Protein AF-A0AAW5MWV4-F1 (afdb_monomer)

Secondary structure (DSSP, 8-state):
-HHHHHHH--S---HHHHHHHHIIIIIII-HHHHTTSHHHHHHHTT-HHHHHHHHTT--EETTEETTSGGGS-THHHHHHHHHHHHHTTTTT-

Nearest PDB structures (foldseek):
  9kbq-assembly1_B  TM=9.444E-01  e=9.201E-04  Acinetobacter baumannii
  4zpu-assembly1_A  TM=8.601E-01  e=6.025E-04  Escherichia coli K-12
  3hde-assembly2_C  TM=8.424E-01  e=5.420E-04  Enterobacteria phage P21
  2anv-assembly1_A  TM=8.447E-01  e=2.088E-02  Lederbergvirus P22
  8hp8-assembly3_C  TM=8.446E-01  e=8.717E-02  Escherichia phage PBEC131

Foldseek 3Di:
DLVVCVVQQDDDDDPLLSVLCCCQECNPPRVVDRCVFPLSVCRNVVVQVSSLVSLQVQQDDPNDRLVPVVVVRVVSNVSSNSSSCSNCPPVPD

Solvent-accessible surface area (backbone atoms only — not comparable to full-atom values): 5074 Å² total; per-residue (Å²): 88,58,70,56,42,69,74,72,47,81,53,94,69,55,73,55,22,44,49,14,45,17,52,45,31,58,60,65,65,24,56,84,55,28,68,82,28,69,31,49,52,27,37,59,70,66,38,52,70,63,13,30,54,44,42,56,67,66,26,61,56,97,88,39,60,16,85,44,72,92,66,76,39,46,66,42,42,59,49,22,51,54,28,20,53,25,47,41,61,74,74,88,111

Mean predicted aligned error: 2.34 Å

InterPro domains:
  IPR002196 Glycoside hydrolase, family 24 [PF00959] (5-83)
  IPR023346 Lysozyme-like domain superfamily [SSF53955] (2-88)
  IPR023347 Lysozyme domain superfamily [G3DSA:1.10.530.40] (1-91)
  IPR051018 Bacteriophage Glycosyl Hydrolase 24 [PTHR38107] (3-91)

Sequence (93 aa):
ALAWVEKNIRVPLSEPQKAGIASFCPYNIGPGKCFPSTFYKRINAGDRRGACEAIRWWIKDGGRDCRIRSNNCYGQVSRRDQESALACWGIDR

pLDDT: mean 96.41, std 6.23, range [52.06, 98.69]

Structure (mmCIF, N/CA/C/O backbone):
data_AF-A0AAW5MWV4-F1
#
_entry.id   AF-A0AAW5MWV4-F1
#
loop_
_atom_site.group_PDB
_atom_site.id
_atom_site.type_symbol
_atom_site.label_atom_id
_atom_site.label_alt_id
_atom_site.label_comp_id
_atom_site.label_asym_id
_atom_site.label_entity_id
_atom_site.label_seq_id
_atom_site.pdbx_PDB_ins_code
_atom_site.Cartn_x
_atom_site.Cartn_y
_atom_site.Cartn_z
_atom_site.occupancy
_atom_site.B_iso_or_equiv
_atom_site.auth_seq_id
_atom_site.auth_comp_id
_atom_site.auth_asym_id
_atom_site.auth_atom_id
_atom_site.pdbx_PDB_model_num
ATOM 1 N N . ALA A 1 1 ? 5.505 7.735 9.311 1.00 91.38 1 ALA A N 1
ATOM 2 C CA . ALA A 1 1 ? 4.740 6.805 8.448 1.00 91.38 1 ALA A CA 1
ATOM 3 C C . ALA A 1 1 ? 3.499 6.242 9.154 1.00 91.38 1 ALA A C 1
ATOM 5 O O . ALA A 1 1 ? 2.420 6.369 8.596 1.00 91.38 1 ALA A O 1
ATOM 6 N N . LEU A 1 2 ? 3.606 5.697 10.376 1.00 97.69 2 LEU A N 1
ATOM 7 C CA . LEU A 1 2 ? 2.456 5.139 11.119 1.00 97.69 2 LEU A CA 1
ATOM 8 C C . LEU A 1 2 ? 1.314 6.143 11.357 1.00 97.69 2 LEU A C 1
ATOM 10 O O . LEU A 1 2 ? 0.174 5.828 11.042 1.00 97.69 2 LEU A O 1
ATOM 14 N N . ALA A 1 3 ? 1.617 7.386 11.747 1.00 97.94 3 ALA A N 1
ATOM 15 C CA . ALA A 1 3 ? 0.599 8.436 11.897 1.00 97.94 3 ALA A CA 1
ATOM 16 C C . ALA A 1 3 ? -0.212 8.701 10.608 1.00 97.94 3 ALA A C 1
ATOM 18 O O . ALA A 1 3 ? -1.385 9.063 10.659 1.00 97.94 3 ALA A O 1
ATOM 19 N N . TRP A 1 4 ? 0.392 8.499 9.428 1.00 98.25 4 TRP A N 1
ATOM 20 C CA . TRP A 1 4 ? -0.346 8.581 8.165 1.00 98.25 4 TRP A CA 1
ATOM 21 C C . TRP A 1 4 ? -1.341 7.425 8.044 1.00 98.25 4 TRP A C 1
ATOM 23 O O . TRP A 1 4 ? -2.470 7.648 7.620 1.00 98.25 4 TRP A O 1
ATOM 33 N N . VAL A 1 5 ? -0.947 6.209 8.431 1.00 98.44 5 VAL A N 1
ATOM 34 C CA . VAL A 1 5 ? -1.834 5.038 8.416 1.00 98.44 5 VAL A CA 1
ATOM 35 C C . VAL A 1 5 ? -3.019 5.270 9.347 1.00 98.44 5 VAL A C 1
ATOM 37 O O . VAL A 1 5 ? -4.155 5.151 8.908 1.00 98.44 5 VAL A O 1
ATOM 40 N N . GLU A 1 6 ? -2.762 5.690 10.584 1.00 97.75 6 GLU A N 1
ATOM 41 C CA . GLU A 1 6 ? -3.799 5.926 11.600 1.00 97.75 6 GLU A CA 1
ATOM 42 C C . GLU A 1 6 ? -4.792 7.017 11.192 1.00 97.75 6 GLU A C 1
ATOM 44 O O . GLU A 1 6 ? -5.985 6.906 11.453 1.00 97.75 6 GLU A O 1
ATOM 49 N N . LYS A 1 7 ? -4.320 8.051 10.490 1.00 98.19 7 LYS A N 1
ATOM 50 C CA . LYS A 1 7 ? -5.184 9.123 9.986 1.00 98.19 7 LYS A CA 1
ATOM 51 C C . LYS A 1 7 ? -6.021 8.712 8.769 1.00 98.19 7 LYS A C 1
ATOM 53 O O . LYS A 1 7 ? -7.103 9.260 8.570 1.00 98.19 7 LYS A O 1
ATOM 58 N N . ASN A 1 8 ? -5.510 7.828 7.908 1.00 98.38 8 ASN A N 1
ATOM 59 C CA . ASN A 1 8 ? -6.064 7.622 6.561 1.00 98.38 8 ASN A CA 1
ATOM 60 C C . ASN A 1 8 ? -6.668 6.234 6.317 1.00 98.38 8 ASN A C 1
ATOM 62 O O . ASN A 1 8 ? -7.367 6.070 5.313 1.00 98.38 8 ASN A O 1
ATOM 66 N N . ILE A 1 9 ? -6.405 5.255 7.183 1.00 98.12 9 ILE A N 1
ATOM 67 C CA . ILE A 1 9 ? -7.014 3.925 7.135 1.00 98.12 9 ILE A CA 1
ATOM 68 C C . ILE A 1 9 ? -8.069 3.830 8.233 1.00 98.12 9 ILE A C 1
ATOM 70 O O . ILE A 1 9 ? -7.780 4.033 9.406 1.00 98.12 9 ILE A O 1
ATOM 74 N N . ARG A 1 10 ? -9.307 3.543 7.835 1.00 96.44 10 ARG A N 1
ATOM 75 C CA . ARG A 1 10 ? -10.504 3.656 8.684 1.00 96.44 10 ARG A CA 1
ATOM 76 C C . ARG A 1 10 ? -10.936 2.342 9.327 1.00 96.44 10 ARG A C 1
ATOM 78 O O . ARG A 1 10 ? -11.921 2.313 10.055 1.00 96.44 10 ARG A O 1
ATOM 85 N N . VAL A 1 11 ? -10.228 1.255 9.036 1.00 96.12 11 VAL A N 1
ATOM 86 C CA . VAL A 1 11 ? -10.496 -0.061 9.619 1.00 96.12 11 VAL A CA 1
ATOM 87 C C . VAL A 1 11 ? -9.545 -0.325 10.786 1.00 96.12 11 VAL A C 1
ATOM 89 O O . VAL A 1 11 ? -8.408 0.146 10.747 1.00 96.12 11 VAL A O 1
ATOM 92 N N . PRO A 1 12 ? -9.957 -1.101 11.804 1.00 95.56 12 PRO A N 1
ATOM 93 C CA . PRO A 1 12 ? -9.044 -1.544 12.850 1.00 95.56 12 PRO A CA 1
ATOM 94 C C . PRO A 1 12 ? -7.897 -2.366 12.259 1.00 95.56 12 PRO A C 1
ATOM 96 O O . PRO A 1 12 ? -8.135 -3.258 11.436 1.00 95.56 12 PRO A O 1
ATOM 99 N N . LEU A 1 13 ? -6.676 -2.067 12.702 1.00 96.12 13 LEU A N 1
ATOM 100 C CA . LEU A 1 13 ? -5.443 -2.721 12.274 1.00 96.12 13 LEU A CA 1
ATOM 101 C C . LEU A 1 13 ? -4.614 -3.140 13.488 1.00 96.12 13 LEU A C 1
ATOM 103 O O . LEU A 1 13 ? -4.513 -2.388 14.457 1.00 96.12 13 LEU A O 1
ATOM 107 N N . SER A 1 14 ? -3.968 -4.300 13.402 1.00 96.38 14 SER A N 1
ATOM 108 C CA . SER A 1 14 ? -2.906 -4.692 14.333 1.00 96.38 14 SER A CA 1
ATOM 109 C C . SER A 1 14 ? -1.585 -3.985 14.003 1.00 96.38 14 SER A C 1
ATOM 111 O O . SER A 1 14 ? -1.398 -3.471 12.898 1.00 96.38 14 SER A O 1
ATOM 113 N N . GLU A 1 15 ? -0.635 -3.979 14.940 1.00 97.75 15 GLU A N 1
ATOM 114 C CA . GLU A 1 15 ? 0.673 -3.338 14.733 1.00 97.75 15 GLU A CA 1
ATOM 115 C C . GLU A 1 15 ? 1.445 -3.877 13.506 1.00 97.75 15 GLU A C 1
ATOM 117 O O . GLU A 1 15 ? 1.926 -3.061 12.712 1.00 97.75 15 GLU A O 1
ATOM 122 N N . PRO A 1 16 ? 1.494 -5.201 13.231 1.00 97.62 16 PRO A N 1
ATOM 123 C CA . PRO A 1 16 ? 2.085 -5.710 11.990 1.00 97.62 16 PRO A CA 1
ATOM 124 C C . PRO A 1 16 ? 1.386 -5.181 10.733 1.00 97.62 16 PRO A C 1
ATOM 126 O O . PRO A 1 16 ? 2.047 -4.796 9.768 1.00 97.62 16 PRO A O 1
ATOM 129 N N . GLN A 1 17 ? 0.053 -5.092 10.753 1.00 97.62 17 GLN A N 1
ATOM 130 C CA . GLN A 1 17 ? -0.711 -4.586 9.614 1.00 97.62 17 GLN A CA 1
ATOM 131 C C . GLN A 1 17 ? -0.410 -3.110 9.363 1.00 97.62 17 GLN A C 1
ATOM 133 O O . GLN A 1 17 ? -0.149 -2.719 8.223 1.00 97.62 17 GLN A O 1
ATOM 138 N N . LYS A 1 18 ? -0.356 -2.293 10.423 1.00 98.31 18 LYS A N 1
ATOM 139 C CA . LYS A 1 18 ? 0.067 -0.892 10.313 1.00 98.31 18 LYS A CA 1
ATOM 140 C C . LYS A 1 18 ? 1.467 -0.780 9.712 1.00 98.31 18 LYS A C 1
ATOM 142 O O . LYS A 1 18 ? 1.671 0.063 8.841 1.00 98.31 18 LYS A O 1
ATOM 147 N N . ALA A 1 19 ? 2.409 -1.633 10.119 1.00 98.44 19 ALA A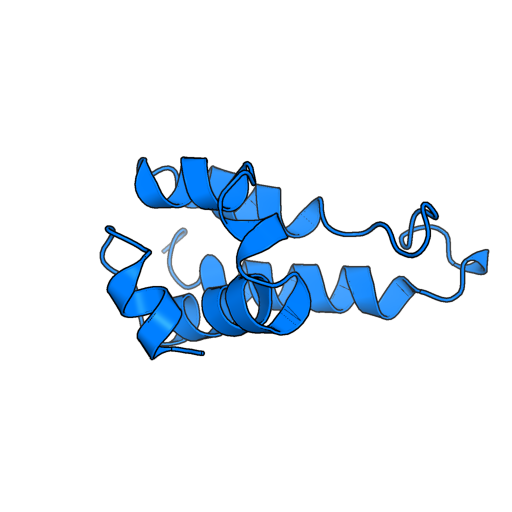 N 1
ATOM 148 C CA . ALA A 1 19 ? 3.773 -1.635 9.593 1.00 98.44 19 ALA A CA 1
ATOM 149 C C . ALA A 1 19 ? 3.825 -1.966 8.089 1.00 98.44 19 ALA A C 1
ATOM 151 O O . ALA A 1 19 ? 4.458 -1.232 7.324 1.00 98.44 19 ALA A O 1
ATOM 152 N N . GLY A 1 20 ? 3.108 -3.005 7.643 1.00 98.19 20 GLY A N 1
ATOM 153 C CA . GLY A 1 20 ? 3.020 -3.368 6.223 1.00 98.19 20 GLY A CA 1
ATOM 154 C C . GLY A 1 20 ? 2.458 -2.230 5.368 1.00 98.19 20 GLY A C 1
ATOM 155 O O . GLY A 1 20 ? 3.051 -1.839 4.359 1.00 98.19 20 GLY A O 1
ATOM 156 N N . ILE A 1 21 ? 1.363 -1.617 5.828 1.00 98.50 21 ILE A N 1
ATOM 157 C CA . ILE A 1 21 ? 0.724 -0.491 5.135 1.00 98.50 21 ILE A CA 1
ATOM 158 C C . ILE A 1 21 ? 1.618 0.753 5.154 1.00 98.50 21 ILE A C 1
ATOM 160 O O . ILE A 1 21 ? 1.715 1.444 4.140 1.00 98.50 21 ILE A O 1
ATOM 164 N N . ALA A 1 22 ? 2.295 1.038 6.268 1.00 98.62 22 ALA A N 1
ATOM 165 C CA . ALA A 1 22 ? 3.213 2.167 6.397 1.00 98.62 22 ALA A CA 1
ATOM 166 C C . ALA A 1 22 ? 4.420 2.045 5.455 1.00 98.62 22 ALA A C 1
ATOM 168 O O . ALA A 1 22 ? 4.808 3.040 4.838 1.00 98.62 22 ALA A O 1
ATOM 169 N N . SER A 1 23 ? 4.988 0.844 5.310 1.00 98.69 23 SER A N 1
ATOM 170 C CA . SER A 1 23 ? 6.070 0.590 4.352 1.00 98.69 23 SER A CA 1
ATOM 171 C C . SER A 1 23 ? 5.593 0.773 2.912 1.00 98.69 23 SER A C 1
ATOM 173 O O . SER A 1 23 ? 6.267 1.432 2.115 1.00 98.69 23 SER A O 1
ATOM 175 N N . PHE A 1 24 ? 4.412 0.243 2.586 1.00 98.56 24 PHE A N 1
ATOM 176 C CA . PHE A 1 24 ? 3.864 0.324 1.240 1.00 98.56 24 PHE A CA 1
ATOM 177 C C . PHE A 1 24 ? 3.463 1.751 0.851 1.00 98.56 24 PHE A C 1
ATOM 179 O O . PHE A 1 24 ? 4.025 2.331 -0.078 1.00 98.56 24 PHE A O 1
ATOM 186 N N . CYS A 1 25 ? 2.471 2.313 1.541 1.00 97.88 25 CYS A N 1
ATOM 187 C CA . CYS A 1 25 ? 1.719 3.462 1.052 1.00 97.88 25 CYS A CA 1
ATOM 188 C C . CYS A 1 25 ? 2.440 4.793 1.271 1.00 97.88 25 CYS A C 1
ATOM 190 O O . CYS A 1 25 ? 2.847 5.413 0.289 1.00 97.88 25 CYS A O 1
ATOM 192 N N . PRO A 1 26 ? 2.625 5.271 2.515 1.00 97.88 26 PRO A N 1
ATOM 193 C CA . PRO A 1 26 ? 3.244 6.570 2.724 1.00 97.88 26 PRO A CA 1
ATOM 194 C C . PRO A 1 26 ? 4.758 6.557 2.488 1.00 97.88 26 PRO A C 1
ATOM 196 O O . PRO A 1 26 ? 5.295 7.612 2.170 1.00 97.88 26 PRO A O 1
ATOM 199 N N . TYR A 1 27 ? 5.443 5.413 2.635 1.00 97.94 27 TYR A N 1
ATOM 200 C CA . TYR A 1 27 ? 6.904 5.353 2.517 1.00 97.94 27 TYR A CA 1
ATOM 201 C C . TYR A 1 27 ? 7.400 4.958 1.117 1.00 97.94 27 TYR A C 1
ATOM 203 O O . TYR A 1 27 ? 8.257 5.651 0.578 1.00 97.94 27 TYR A O 1
ATOM 211 N N . ASN A 1 28 ? 6.891 3.883 0.494 1.00 97.69 28 ASN A N 1
ATOM 212 C CA . ASN A 1 28 ? 7.392 3.481 -0.827 1.00 97.69 28 ASN A CA 1
ATOM 213 C C . ASN A 1 28 ? 6.776 4.252 -1.989 1.00 97.69 28 ASN A C 1
ATOM 215 O O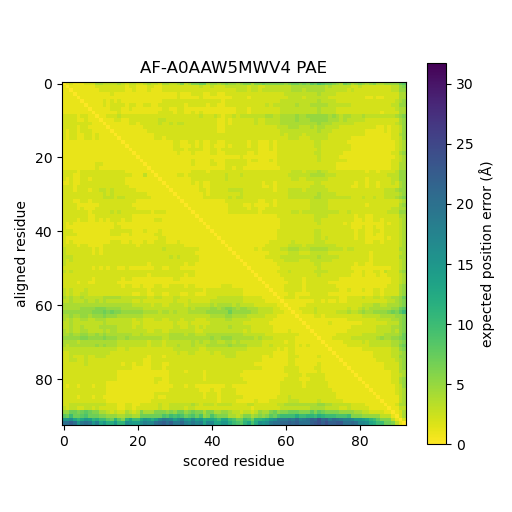 . ASN A 1 28 ? 7.500 4.864 -2.767 1.00 97.69 28 ASN A O 1
ATOM 219 N N . ILE A 1 29 ? 5.461 4.124 -2.171 1.00 97.25 29 ILE A N 1
ATOM 220 C CA . ILE A 1 29 ? 4.798 4.670 -3.363 1.00 97.25 29 ILE A CA 1
ATOM 221 C C . ILE A 1 29 ? 4.403 6.137 -3.170 1.00 97.25 29 ILE A C 1
ATOM 223 O O . ILE A 1 29 ? 4.193 6.856 -4.146 1.00 97.25 29 ILE A O 1
ATOM 227 N N . GLY A 1 30 ? 4.333 6.576 -1.914 1.00 97.81 30 GLY A N 1
ATOM 228 C CA . GLY A 1 30 ? 3.936 7.912 -1.502 1.00 97.81 30 GLY A CA 1
ATOM 229 C C . GLY A 1 30 ? 2.411 8.107 -1.483 1.00 97.81 30 GLY A C 1
ATOM 230 O O . GLY A 1 30 ? 1.675 7.440 -2.222 1.00 97.81 30 GLY A O 1
ATOM 231 N N . PRO A 1 31 ? 1.900 9.068 -0.685 1.00 97.44 31 PRO A N 1
ATOM 232 C CA . PRO A 1 31 ? 0.463 9.324 -0.562 1.00 97.44 31 PRO A CA 1
ATOM 233 C C . PRO A 1 31 ? -0.241 9.594 -1.899 1.00 97.44 31 PRO A C 1
ATOM 235 O O . PRO A 1 31 ? -1.337 9.087 -2.120 1.00 97.44 31 PRO A O 1
ATOM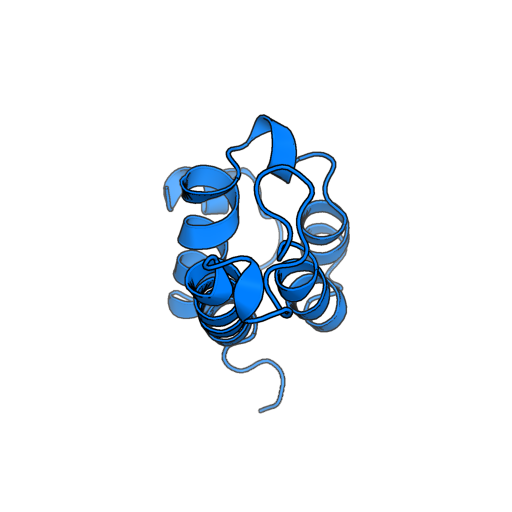 238 N N . GLY A 1 32 ? 0.407 10.324 -2.816 1.00 98.06 32 GLY A N 1
ATOM 239 C CA . GLY A 1 32 ? -0.164 10.660 -4.126 1.00 98.06 32 GLY A CA 1
ATOM 240 C C . GLY A 1 32 ? -0.503 9.436 -4.984 1.00 98.06 32 GLY A C 1
ATOM 241 O O . GLY A 1 32 ? -1.534 9.427 -5.649 1.00 98.06 32 GLY A O 1
ATOM 242 N N . LYS A 1 33 ? 0.312 8.372 -4.924 1.00 97.94 33 LYS A N 1
ATOM 243 C CA . LYS A 1 33 ? 0.013 7.095 -5.595 1.00 97.94 33 LYS A CA 1
ATOM 244 C C . LYS A 1 33 ? -0.900 6.204 -4.756 1.00 97.94 33 LYS A C 1
ATOM 246 O O . LYS A 1 33 ? -1.689 5.442 -5.309 1.00 97.94 33 LYS A O 1
ATOM 251 N N . CYS A 1 34 ? -0.805 6.301 -3.430 1.00 98.31 34 CYS A N 1
ATOM 252 C CA . CYS A 1 34 ? -1.596 5.489 -2.517 1.00 98.31 34 CYS A CA 1
ATOM 253 C C . CYS A 1 34 ? -3.093 5.828 -2.562 1.00 98.31 34 CYS A C 1
ATOM 255 O O . CYS A 1 34 ? -3.898 4.923 -2.760 1.00 98.31 34 CYS A O 1
ATOM 257 N N . PHE A 1 35 ? -3.489 7.097 -2.421 1.00 98.44 35 PHE A N 1
ATOM 258 C CA . PHE A 1 35 ? -4.904 7.488 -2.334 1.00 98.44 35 PHE A CA 1
ATOM 259 C C . PHE A 1 35 ? -5.794 6.979 -3.487 1.00 98.44 35 PHE A C 1
ATOM 261 O O . PHE A 1 35 ? -6.867 6.443 -3.208 1.00 98.44 35 PHE A O 1
ATOM 268 N N . PRO A 1 36 ? -5.393 7.070 -4.771 1.00 98.38 36 PRO A N 1
ATOM 269 C CA . PRO A 1 36 ? -6.211 6.544 -5.865 1.00 98.38 36 PRO A CA 1
ATOM 270 C C . PRO A 1 36 ? -6.095 5.021 -6.053 1.00 98.38 36 PRO A C 1
ATOM 272 O O . PRO A 1 36 ? -6.844 4.457 -6.857 1.00 98.38 36 PRO A O 1
ATOM 275 N N . SER A 1 37 ? -5.174 4.350 -5.351 1.00 98.50 37 SER A N 1
ATOM 276 C CA . SER A 1 37 ? -4.869 2.932 -5.561 1.00 98.50 37 SER A CA 1
ATOM 277 C C . SER A 1 37 ? -6.031 2.004 -5.206 1.00 98.50 37 SER A C 1
ATOM 279 O O . SER A 1 37 ? -6.827 2.266 -4.300 1.00 98.50 37 SER A O 1
ATOM 281 N N . THR A 1 38 ? -6.081 0.850 -5.875 1.00 98.69 38 THR A N 1
ATOM 282 C CA . THR A 1 38 ? -7.028 -0.222 -5.539 1.00 98.69 38 THR A CA 1
ATOM 283 C C . THR A 1 38 ? -6.847 -0.705 -4.103 1.00 98.69 38 THR A C 1
ATOM 285 O O . THR A 1 38 ? -7.841 -0.935 -3.422 1.00 98.69 38 THR A O 1
ATOM 288 N N . PHE A 1 39 ? -5.603 -0.783 -3.616 1.00 98.56 39 PHE A N 1
ATOM 289 C CA . PHE A 1 39 ? -5.319 -1.107 -2.219 1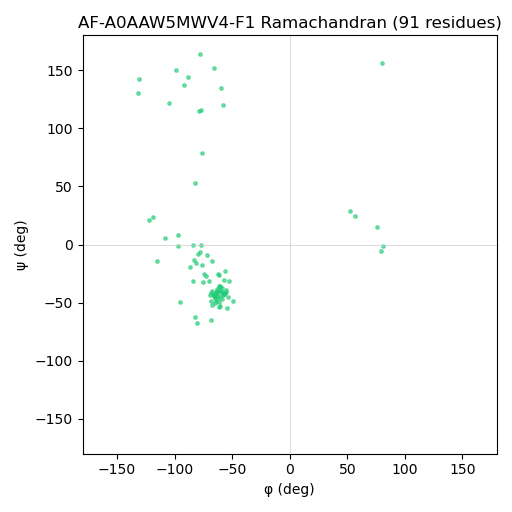.00 98.56 39 PHE A CA 1
ATOM 290 C C . PHE A 1 39 ? -6.058 -0.161 -1.264 1.00 98.56 39 PHE A C 1
ATOM 292 O O . PHE A 1 39 ? -6.815 -0.632 -0.420 1.00 98.56 39 PHE A O 1
ATOM 299 N N . TYR A 1 40 ? -5.886 1.159 -1.425 1.00 98.56 40 TYR A N 1
ATOM 300 C CA . TYR A 1 40 ? -6.459 2.153 -0.511 1.00 98.56 40 TYR A CA 1
ATOM 301 C C . TYR A 1 40 ? -7.991 2.130 -0.510 1.00 98.56 40 TYR A C 1
ATOM 303 O O . TYR A 1 40 ? -8.620 2.26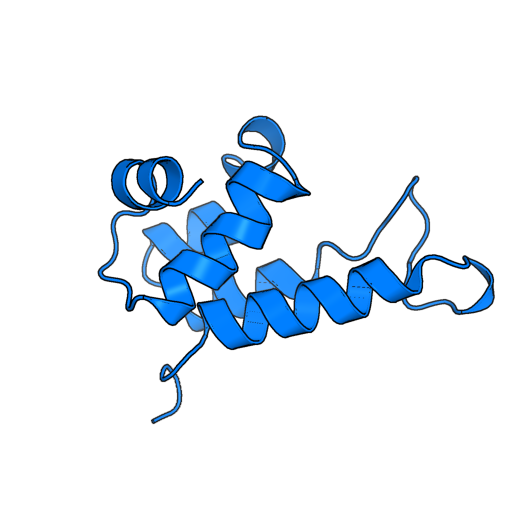5 0.542 1.00 98.56 40 TYR A O 1
ATOM 311 N N . LYS A 1 41 ? -8.595 1.918 -1.683 1.00 98.62 41 LYS A N 1
ATOM 312 C CA . LYS A 1 41 ? -10.048 1.765 -1.820 1.00 98.62 41 LYS A CA 1
ATOM 313 C C . LYS A 1 41 ? -10.545 0.501 -1.116 1.00 98.62 41 LYS A C 1
ATOM 315 O O . LYS A 1 41 ? -11.463 0.586 -0.308 1.00 98.62 41 LYS A O 1
ATOM 320 N N . ARG A 1 42 ? -9.917 -0.652 -1.378 1.00 98.44 42 ARG A N 1
ATOM 321 C CA . ARG A 1 42 ? -10.319 -1.949 -0.806 1.00 98.44 42 ARG A CA 1
ATOM 322 C C . ARG A 1 42 ? -10.149 -1.996 0.713 1.00 98.44 42 ARG A C 1
ATOM 324 O O . ARG A 1 42 ? -11.088 -2.375 1.405 1.00 98.44 42 ARG A O 1
ATOM 331 N N . ILE A 1 43 ? -9.014 -1.532 1.249 1.00 98.19 43 ILE A N 1
ATOM 332 C CA . ILE A 1 43 ? -8.763 -1.584 2.700 1.00 98.19 43 ILE A CA 1
ATOM 333 C C . ILE A 1 43 ? -9.777 -0.745 3.482 1.00 98.19 43 ILE A C 1
ATOM 335 O O . ILE A 1 43 ? -10.284 -1.194 4.505 1.00 98.19 43 ILE A O 1
ATOM 339 N N . ASN A 1 44 ? -10.132 0.442 2.978 1.00 98.38 44 ASN A N 1
ATOM 340 C CA . ASN A 1 44 ? -11.124 1.309 3.614 1.00 98.38 44 ASN A CA 1
ATOM 341 C C . ASN A 1 44 ? -12.571 0.847 3.399 1.00 98.38 44 ASN A C 1
ATOM 343 O O . ASN A 1 44 ? -13.445 1.259 4.155 1.00 98.38 44 ASN A O 1
ATOM 347 N N . ALA A 1 45 ? -12.819 -0.018 2.414 1.00 98.19 45 ALA A N 1
ATOM 348 C CA . ALA A 1 45 ? -14.092 -0.715 2.240 1.00 98.19 45 ALA A CA 1
ATOM 349 C C . ALA A 1 45 ? -14.201 -1.990 3.102 1.00 98.19 45 ALA A C 1
ATOM 351 O O . ALA A 1 45 ? -15.209 -2.684 3.039 1.00 98.19 45 ALA A O 1
ATOM 352 N N . GLY A 1 46 ? -13.168 -2.325 3.886 1.00 96.12 46 GLY A N 1
ATOM 353 C CA . GLY A 1 46 ? -13.131 -3.545 4.697 1.00 96.12 46 GLY A CA 1
ATOM 354 C C . GLY A 1 46 ? -12.737 -4.811 3.930 1.00 96.12 46 GLY A C 1
ATOM 355 O O . GLY A 1 46 ? -12.588 -5.864 4.549 1.00 96.12 46 GLY A O 1
ATOM 356 N N . ASP A 1 47 ? -12.487 -4.725 2.620 1.00 97.06 47 ASP A N 1
ATOM 357 C CA . ASP A 1 47 ? -11.965 -5.830 1.812 1.00 97.06 47 ASP A CA 1
ATOM 358 C C . ASP A 1 47 ? -10.466 -6.019 2.082 1.00 97.06 47 ASP A C 1
ATOM 360 O O . ASP A 1 47 ? -9.591 -5.565 1.336 1.00 97.06 47 ASP A O 1
ATOM 364 N N . ARG A 1 48 ? -10.155 -6.667 3.209 1.00 94.56 48 ARG A N 1
ATOM 365 C CA . ARG A 1 48 ? -8.767 -6.831 3.645 1.00 94.56 48 ARG A CA 1
ATOM 366 C C . ARG A 1 48 ? -7.983 -7.785 2.741 1.00 94.56 48 ARG A C 1
ATOM 368 O O . ARG A 1 48 ? -6.855 -7.466 2.374 1.00 94.56 48 ARG A O 1
ATOM 375 N N . ARG A 1 49 ? -8.574 -8.921 2.342 1.00 95.00 49 ARG A N 1
ATOM 376 C CA . ARG A 1 49 ? -7.923 -9.907 1.454 1.00 95.00 49 ARG A CA 1
ATOM 377 C C . ARG A 1 49 ? -7.667 -9.327 0.063 1.00 95.00 49 ARG A C 1
ATOM 379 O O . ARG A 1 49 ? -6.565 -9.469 -0.466 1.00 95.00 49 ARG A O 1
ATOM 386 N N . GLY A 1 50 ? -8.630 -8.610 -0.508 1.00 97.50 50 GLY A N 1
ATOM 387 C CA . GLY A 1 50 ? -8.433 -7.953 -1.792 1.00 97.50 50 GLY A CA 1
ATOM 388 C C . GLY A 1 50 ? -7.459 -6.774 -1.713 1.00 97.50 50 GLY A C 1
ATOM 389 O O . GLY A 1 50 ? -6.742 -6.517 -2.683 1.00 97.50 50 GLY A O 1
ATOM 390 N N . ALA A 1 51 ? -7.386 -6.051 -0.590 1.00 97.81 51 ALA A N 1
ATOM 391 C CA . ALA A 1 51 ? -6.366 -5.016 -0.397 1.00 97.81 51 ALA A CA 1
ATOM 392 C C . ALA A 1 51 ? -4.958 -5.627 -0.370 1.00 97.81 51 ALA A C 1
ATOM 394 O O . ALA A 1 51 ? -4.066 -5.194 -1.097 1.00 97.81 51 ALA A O 1
ATOM 395 N N . CYS A 1 52 ? -4.786 -6.680 0.418 1.00 95.88 52 CYS A N 1
ATOM 396 C CA . CYS A 1 52 ? -3.583 -7.494 0.503 1.00 95.88 52 CYS A CA 1
ATOM 397 C C . CYS A 1 52 ? -3.036 -7.962 -0.849 1.00 95.88 52 CYS A C 1
ATOM 399 O O . CYS A 1 52 ? -1.841 -7.820 -1.125 1.00 95.88 52 CYS A O 1
ATOM 401 N N . GLU A 1 53 ? -3.916 -8.502 -1.691 1.00 97.06 53 GLU A N 1
ATOM 402 C CA . GLU A 1 53 ? -3.600 -8.904 -3.060 1.00 97.06 53 GLU A CA 1
ATOM 403 C C . GLU A 1 53 ? -3.133 -7.702 -3.893 1.00 97.06 53 GLU A C 1
ATOM 405 O O . GLU A 1 53 ? -2.103 -7.767 -4.565 1.00 97.06 53 GLU A O 1
ATOM 410 N N . ALA A 1 54 ? -3.836 -6.570 -3.787 1.00 98.38 54 ALA A N 1
ATOM 411 C CA . ALA A 1 54 ? -3.535 -5.373 -4.562 1.00 98.38 54 ALA A CA 1
ATOM 412 C C . ALA A 1 54 ? -2.134 -4.798 -4.283 1.00 98.38 54 ALA A C 1
ATOM 414 O O . ALA A 1 54 ? -1.560 -4.171 -5.173 1.00 98.38 54 ALA A O 1
ATOM 415 N N . ILE A 1 55 ? -1.542 -5.028 -3.101 1.00 98.38 55 ILE A N 1
ATOM 416 C CA . ILE A 1 55 ? -0.140 -4.658 -2.812 1.00 98.38 55 ILE A CA 1
ATOM 417 C C . ILE A 1 55 ? 0.816 -5.358 -3.791 1.00 98.38 55 ILE A C 1
ATOM 419 O O . ILE A 1 55 ? 1.744 -4.732 -4.311 1.00 98.38 55 ILE A O 1
ATOM 423 N N . ARG A 1 56 ? 0.558 -6.633 -4.107 1.00 98.00 56 ARG A N 1
ATOM 424 C CA . ARG A 1 56 ? 1.400 -7.468 -4.982 1.00 98.00 56 ARG A CA 1
ATOM 425 C C . ARG A 1 56 ? 1.328 -7.080 -6.457 1.00 98.00 56 ARG A C 1
ATOM 427 O O . ARG A 1 56 ? 2.124 -7.562 -7.254 1.00 98.00 56 ARG A O 1
ATOM 434 N N . TRP A 1 57 ? 0.420 -6.185 -6.840 1.00 97.62 57 TRP A N 1
ATOM 435 C CA . TRP A 1 57 ? 0.351 -5.660 -8.207 1.00 97.62 57 TRP A CA 1
ATOM 436 C C . TRP A 1 57 ? 1.353 -4.524 -8.457 1.00 97.62 57 TRP A C 1
ATOM 438 O O . TRP A 1 57 ? 1.669 -4.215 -9.607 1.00 97.62 57 TRP A O 1
ATOM 448 N N . TRP A 1 58 ? 1.908 -3.922 -7.400 1.00 97.56 58 TRP A N 1
ATOM 449 C CA . TRP A 1 58 ? 2.872 -2.817 -7.480 1.00 97.56 58 TRP A CA 1
ATO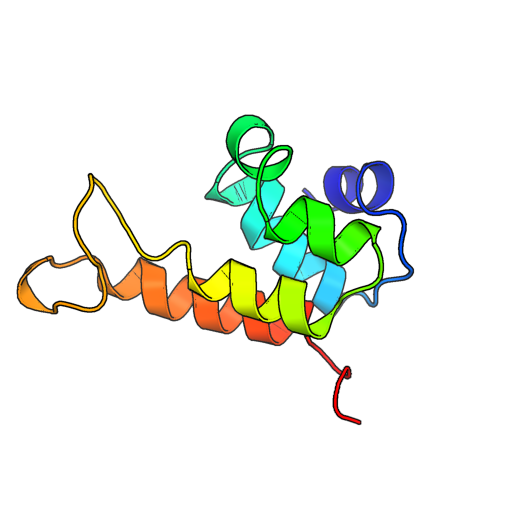M 450 C C . TRP A 1 58 ? 4.307 -3.305 -7.720 1.00 97.56 58 TRP A C 1
ATOM 452 O O . TRP A 1 58 ? 5.232 -2.967 -6.983 1.00 97.56 58 TRP A O 1
ATOM 462 N N . ILE A 1 59 ? 4.483 -4.118 -8.763 1.00 97.00 59 ILE A N 1
ATOM 463 C CA . ILE A 1 59 ? 5.740 -4.805 -9.102 1.00 97.00 59 ILE A CA 1
ATOM 464 C C . ILE A 1 59 ? 6.434 -4.251 -10.343 1.00 97.00 59 ILE A C 1
ATOM 466 O O . ILE A 1 59 ? 7.416 -4.827 -10.800 1.00 97.00 59 ILE A O 1
ATOM 470 N N . LYS A 1 60 ? 5.924 -3.159 -10.916 1.00 96.56 60 LYS A N 1
ATOM 471 C CA . LYS A 1 60 ? 6.579 -2.491 -12.041 1.00 96.56 60 LYS A CA 1
ATOM 472 C C . LYS A 1 60 ? 7.511 -1.395 -11.548 1.00 96.56 60 LYS A C 1
ATOM 474 O O . LYS A 1 60 ? 7.111 -0.597 -10.702 1.00 96.56 60 LYS A O 1
ATOM 479 N N . ASP A 1 61 ? 8.692 -1.318 -12.143 1.00 94.81 61 ASP A N 1
ATOM 480 C CA . ASP A 1 61 ? 9.659 -0.243 -11.923 1.00 94.81 61 ASP A CA 1
ATOM 481 C C . ASP A 1 61 ? 10.160 0.288 -13.270 1.00 94.81 61 ASP A C 1
ATOM 483 O O . ASP A 1 61 ? 10.459 -0.486 -14.179 1.00 94.81 61 ASP A O 1
ATOM 487 N N . GLY A 1 62 ? 10.143 1.609 -13.458 1.00 93.56 62 GLY A N 1
ATOM 488 C CA . GLY A 1 62 ? 10.434 2.228 -14.760 1.00 93.56 62 GLY A CA 1
ATOM 489 C C . GLY A 1 62 ? 9.597 1.674 -15.929 1.00 93.56 62 GLY A C 1
ATOM 490 O O . GLY A 1 62 ? 10.080 1.605 -17.055 1.00 93.56 62 GLY A O 1
ATOM 491 N N . GLY A 1 63 ? 8.372 1.200 -15.665 1.00 94.81 63 GLY A N 1
ATOM 492 C CA . GLY A 1 63 ? 7.502 0.544 -16.655 1.00 94.81 63 GLY A CA 1
ATOM 493 C C . GLY A 1 63 ? 7.834 -0.929 -16.943 1.00 94.81 63 GLY A C 1
ATOM 494 O O . GLY A 1 63 ? 7.069 -1.598 -17.637 1.00 94.81 63 GLY A O 1
ATOM 495 N N . ARG A 1 64 ? 8.922 -1.459 -16.379 1.00 97.25 64 ARG A N 1
ATOM 496 C CA . ARG A 1 64 ? 9.371 -2.845 -16.546 1.00 97.25 64 ARG A CA 1
ATOM 497 C C . ARG A 1 64 ? 8.736 -3.753 -15.506 1.00 97.25 64 ARG A C 1
ATOM 499 O O . ARG A 1 64 ? 8.549 -3.361 -14.360 1.00 97.25 64 ARG A O 1
ATOM 506 N N . ASP A 1 65 ? 8.420 -4.980 -15.899 1.00 97.56 65 ASP A N 1
ATOM 507 C CA . ASP A 1 65 ? 7.908 -6.003 -14.989 1.00 97.56 65 ASP A CA 1
ATOM 508 C C . ASP A 1 65 ? 9.053 -6.629 -14.181 1.00 97.56 65 ASP A C 1
ATOM 510 O O . ASP A 1 65 ? 9.920 -7.297 -14.750 1.00 97.56 65 ASP A O 1
ATOM 514 N N . CYS A 1 66 ? 9.058 -6.441 -12.859 1.00 98.06 66 CYS A N 1
ATOM 515 C CA . CYS A 1 66 ? 10.134 -6.937 -12.001 1.00 98.06 66 CYS A CA 1
ATOM 516 C C . CYS A 1 66 ? 10.081 -8.436 -11.695 1.00 98.06 66 CYS A C 1
ATOM 518 O O . CYS A 1 66 ? 10.978 -8.949 -11.024 1.00 98.06 66 CYS A O 1
ATOM 520 N N . ARG A 1 67 ? 9.084 -9.165 -12.209 1.00 97.06 67 ARG A N 1
ATOM 521 C CA . ARG A 1 67 ? 9.091 -10.637 -12.205 1.00 97.06 67 ARG A CA 1
ATOM 522 C C . ARG A 1 67 ? 10.088 -11.191 -13.223 1.00 97.06 67 ARG A C 1
ATOM 524 O O . ARG A 1 67 ? 10.636 -12.273 -13.025 1.00 97.06 67 ARG A O 1
ATOM 531 N N . ILE A 1 68 ? 10.365 -10.439 -14.289 1.00 97.88 68 ILE A N 1
ATOM 532 C CA . ILE A 1 68 ? 11.348 -10.807 -15.309 1.00 97.88 68 ILE A CA 1
ATOM 533 C C . ILE A 1 68 ? 12.754 -10.546 -14.753 1.00 97.88 68 ILE A C 1
ATOM 535 O O . ILE A 1 68 ? 13.133 -9.403 -14.500 1.00 97.88 68 ILE A O 1
ATOM 539 N N . ARG A 1 69 ? 13.552 -11.607 -14.576 1.00 96.38 69 ARG A N 1
ATOM 540 C CA . ARG A 1 69 ? 14.873 -11.529 -13.921 1.00 96.38 69 ARG A CA 1
ATOM 541 C C . ARG A 1 69 ? 15.859 -10.608 -14.640 1.00 96.38 69 ARG A C 1
ATOM 543 O O . ARG A 1 69 ? 16.597 -9.898 -13.968 1.00 96.38 69 ARG A O 1
ATOM 550 N N . SER A 1 70 ? 15.822 -10.557 -15.972 1.00 97.62 70 SER A N 1
ATOM 551 C CA . SER A 1 70 ? 16.687 -9.683 -16.776 1.00 97.62 70 SER A CA 1
ATOM 552 C C . SER A 1 70 ? 16.396 -8.185 -16.609 1.00 97.62 70 SER A C 1
ATOM 554 O O . SER A 1 70 ? 17.242 -7.370 -16.964 1.00 97.62 70 SER A O 1
ATOM 556 N N . ASN A 1 71 ? 15.256 -7.799 -16.017 1.00 97.50 71 ASN A N 1
ATOM 557 C CA . ASN A 1 71 ? 14.960 -6.398 -15.696 1.00 97.50 71 ASN A CA 1
ATOM 558 C C . ASN A 1 71 ? 15.680 -5.899 -14.429 1.00 97.50 71 AS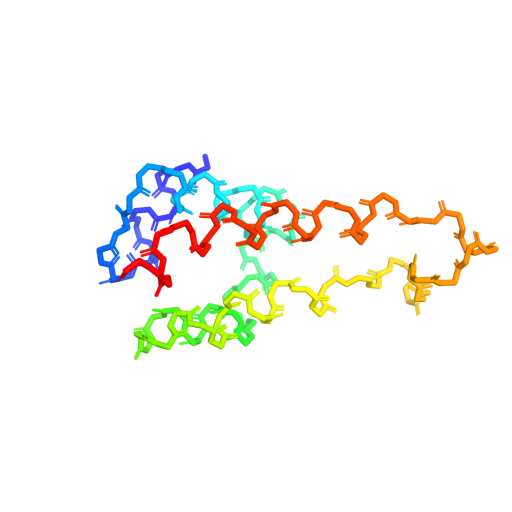N A C 1
ATOM 560 O O . ASN A 1 71 ? 15.602 -4.709 -14.131 1.00 97.50 71 ASN A O 1
ATOM 564 N N . ASN A 1 72 ? 16.376 -6.776 -13.689 1.00 97.31 72 ASN A N 1
ATOM 565 C CA . ASN A 1 72 ? 17.218 -6.446 -12.529 1.00 97.31 72 ASN A CA 1
ATOM 566 C C . ASN A 1 72 ? 16.520 -5.680 -11.383 1.00 97.31 72 ASN A C 1
ATOM 568 O O . ASN A 1 72 ? 17.184 -5.029 -10.584 1.00 97.31 72 ASN A O 1
ATOM 572 N N . CYS A 1 73 ? 15.192 -5.791 -11.254 1.00 97.69 73 CYS A N 1
ATOM 573 C CA . CYS A 1 73 ? 14.410 -5.087 -10.226 1.00 97.69 73 CYS A CA 1
ATOM 574 C C . CYS A 1 73 ? 13.593 -6.014 -9.306 1.00 97.69 73 CYS A C 1
ATOM 576 O O . CYS A 1 73 ? 12.653 -5.578 -8.643 1.00 97.69 73 CYS A O 1
ATOM 578 N N . TYR A 1 74 ? 13.959 -7.300 -9.205 1.00 98.19 74 TYR A N 1
ATO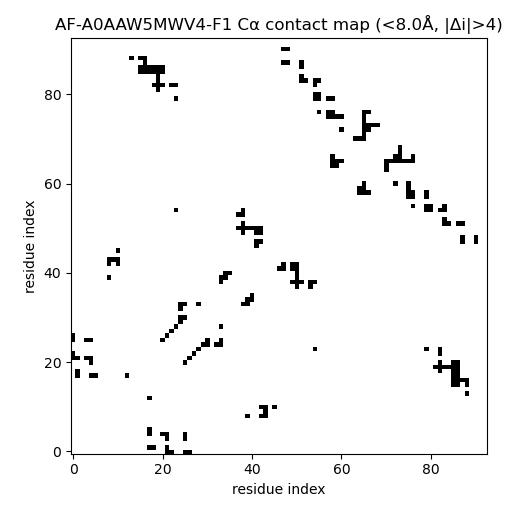M 579 C CA . TYR A 1 74 ? 13.212 -8.305 -8.426 1.00 98.19 74 TYR A CA 1
ATOM 580 C C . TYR A 1 74 ? 13.011 -7.945 -6.942 1.00 98.19 74 TYR A C 1
ATOM 582 O O . TYR A 1 74 ? 12.063 -8.416 -6.311 1.00 98.19 74 TYR A O 1
ATOM 590 N N . GLY A 1 75 ? 13.856 -7.071 -6.384 1.00 97.88 75 GLY A N 1
ATOM 591 C CA . GLY A 1 75 ? 13.663 -6.520 -5.041 1.00 97.88 75 GLY A CA 1
ATOM 592 C C . GLY A 1 75 ? 12.274 -5.903 -4.837 1.00 97.88 75 GLY A C 1
ATOM 593 O O . GLY A 1 75 ? 11.721 -6.023 -3.746 1.00 97.88 75 GLY A O 1
ATOM 594 N N . GLN A 1 76 ? 11.659 -5.341 -5.886 1.00 97.94 76 GLN A N 1
ATOM 595 C CA . GLN A 1 76 ? 10.299 -4.809 -5.819 1.00 97.94 76 GLN A CA 1
ATOM 596 C C . GLN A 1 76 ? 9.275 -5.906 -5.497 1.00 97.94 76 GLN A C 1
ATOM 598 O O . GLN A 1 76 ? 8.434 -5.702 -4.624 1.00 97.94 76 GLN A O 1
ATOM 603 N N . VAL A 1 77 ? 9.375 -7.073 -6.148 1.00 98.31 77 VAL A N 1
ATOM 604 C CA . VAL A 1 77 ? 8.490 -8.230 -5.912 1.00 98.31 77 VAL A CA 1
ATOM 605 C C . VAL A 1 77 ? 8.632 -8.715 -4.473 1.00 98.31 77 VAL A C 1
ATOM 607 O O . VAL A 1 77 ? 7.651 -8.727 -3.735 1.00 98.31 77 VAL A O 1
ATOM 610 N N . SER A 1 78 ? 9.869 -8.992 -4.043 1.00 98.38 78 SER A N 1
ATOM 611 C CA . SER A 1 78 ? 10.154 -9.450 -2.675 1.00 98.38 78 SER A CA 1
ATOM 612 C C . SER A 1 78 ? 9.619 -8.478 -1.620 1.00 98.38 78 SER A C 1
ATOM 614 O O . SER A 1 78 ? 9.000 -8.881 -0.635 1.00 98.38 78 SER A O 1
ATOM 616 N N . ARG A 1 79 ? 9.787 -7.173 -1.855 1.00 98.44 79 ARG A N 1
ATOM 617 C CA . ARG A 1 79 ? 9.259 -6.140 -0.969 1.00 98.44 79 ARG A CA 1
ATOM 618 C C . ARG A 1 79 ? 7.729 -6.140 -0.922 1.00 98.44 79 ARG A C 1
ATOM 620 O O . ARG A 1 79 ? 7.170 -6.028 0.167 1.00 98.44 79 ARG A O 1
ATOM 627 N N . ARG A 1 80 ? 7.045 -6.265 -2.070 1.00 98.50 80 ARG A N 1
ATOM 628 C CA . ARG A 1 80 ? 5.571 -6.325 -2.108 1.00 98.50 80 ARG A CA 1
ATOM 629 C C . ARG A 1 80 ? 5.038 -7.536 -1.349 1.00 98.50 80 ARG A C 1
ATOM 631 O O . ARG A 1 80 ? 4.038 -7.404 -0.651 1.00 98.50 80 ARG A O 1
ATOM 638 N N . ASP A 1 81 ? 5.700 -8.684 -1.459 1.00 98.12 81 ASP A N 1
ATOM 639 C CA . ASP A 1 81 ? 5.279 -9.907 -0.773 1.00 98.12 81 ASP A CA 1
ATOM 640 C C . ASP A 1 81 ? 5.387 -9.775 0.750 1.00 98.12 81 ASP A C 1
ATOM 642 O O . ASP A 1 81 ? 4.451 -10.140 1.462 1.00 98.12 81 ASP A O 1
ATOM 646 N N . GLN A 1 82 ? 6.472 -9.182 1.256 1.00 98.38 82 GLN A N 1
ATOM 647 C CA . GLN A 1 82 ? 6.653 -8.921 2.691 1.00 98.38 82 GLN A CA 1
ATOM 648 C C . GLN A 1 82 ? 5.642 -7.897 3.227 1.00 98.38 82 GLN A C 1
ATOM 650 O O . GLN A 1 82 ? 5.031 -8.106 4.274 1.00 98.38 82 GLN A O 1
ATOM 655 N N . GLU A 1 83 ? 5.422 -6.800 2.495 1.00 98.50 83 GLU A N 1
ATOM 656 C CA . GLU A 1 83 ? 4.421 -5.789 2.860 1.00 98.50 83 GLU A CA 1
ATOM 657 C C . GLU A 1 83 ? 3.004 -6.363 2.850 1.00 98.50 83 GLU A C 1
ATOM 659 O O . GLU A 1 83 ? 2.223 -6.075 3.756 1.00 98.50 83 GLU A O 1
ATOM 664 N N . SER A 1 84 ? 2.692 -7.207 1.861 1.00 97.94 84 SER A N 1
ATOM 665 C CA . SER A 1 84 ? 1.444 -7.963 1.789 1.00 97.94 84 SER A CA 1
ATOM 666 C C . SER A 1 84 ? 1.316 -8.877 3.007 1.00 97.94 84 SER A C 1
ATOM 668 O O . SER A 1 84 ? 0.350 -8.747 3.744 1.00 97.94 84 SER A O 1
ATOM 670 N N . ALA A 1 85 ? 2.314 -9.709 3.317 1.00 97.12 85 ALA A N 1
ATOM 671 C CA . ALA A 1 85 ? 2.276 -10.605 4.477 1.00 97.12 85 ALA A CA 1
ATOM 672 C C . ALA A 1 85 ? 2.016 -9.871 5.807 1.00 97.12 85 ALA A C 1
ATOM 674 O O . ALA A 1 85 ? 1.215 -10.333 6.620 1.00 97.12 85 ALA A O 1
ATOM 675 N N . LEU A 1 86 ? 2.637 -8.705 6.010 1.00 97.69 86 LEU A N 1
ATOM 676 C CA . LEU A 1 86 ? 2.394 -7.858 7.180 1.00 97.69 86 LEU A CA 1
ATOM 677 C C . LEU A 1 86 ? 0.985 -7.249 7.171 1.00 97.69 86 LEU A C 1
ATOM 679 O O . LEU A 1 86 ? 0.266 -7.350 8.163 1.00 97.69 86 LEU A O 1
ATOM 683 N N . ALA A 1 87 ? 0.556 -6.665 6.048 1.00 96.81 87 ALA A N 1
ATOM 684 C CA . ALA A 1 87 ? -0.785 -6.097 5.897 1.00 96.81 87 ALA A CA 1
ATOM 685 C C . ALA A 1 87 ? -1.901 -7.152 6.041 1.00 96.81 87 ALA A C 1
ATOM 687 O O . ALA A 1 87 ? -3.010 -6.807 6.448 1.00 96.81 87 ALA A O 1
ATOM 688 N N . CYS A 1 88 ? -1.601 -8.425 5.761 1.00 95.31 88 CYS A N 1
ATOM 689 C CA . CYS A 1 88 ? -2.516 -9.558 5.912 1.00 95.31 88 CYS A CA 1
ATOM 690 C C . CYS A 1 88 ? -2.344 -10.335 7.211 1.00 95.31 88 CYS A C 1
ATOM 692 O O . CYS A 1 88 ? -2.921 -11.416 7.362 1.00 95.31 88 CYS A O 1
ATOM 694 N N . TRP A 1 89 ? -1.526 -9.838 8.136 1.00 96.38 89 TRP A N 1
ATOM 695 C CA . TRP A 1 89 ? -1.173 -10.603 9.316 1.00 96.38 89 TRP A CA 1
ATOM 696 C C . TRP A 1 89 ? -2.424 -10.989 10.113 1.00 96.38 89 TRP A C 1
ATOM 698 O O . TRP A 1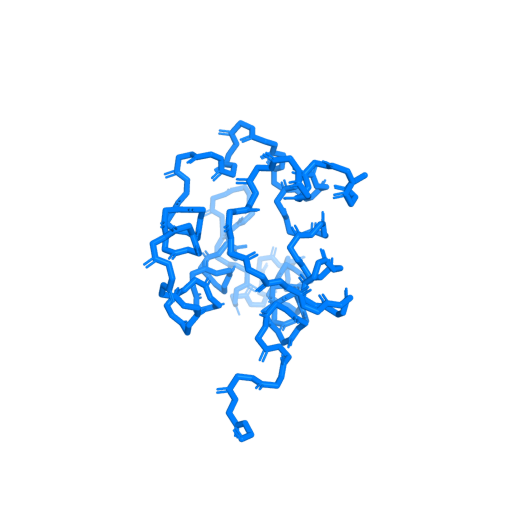 89 ? -3.179 -10.119 10.551 1.00 96.38 89 TRP A O 1
ATOM 708 N N . GLY A 1 90 ? -2.640 -12.295 10.288 1.00 91.81 90 GLY A N 1
ATOM 709 C CA . GLY A 1 90 ? -3.756 -12.843 11.062 1.00 91.81 90 GLY A CA 1
ATOM 710 C C . GLY A 1 90 ? -5.131 -12.810 10.383 1.00 91.81 90 GLY A C 1
ATOM 711 O O . GLY A 1 90 ? -6.121 -12.973 11.081 1.00 91.81 90 GLY A O 1
ATOM 712 N N . ILE A 1 91 ? -5.221 -12.592 9.065 1.00 85.19 91 ILE A N 1
ATOM 713 C CA . ILE A 1 91 ? -6.510 -12.546 8.336 1.00 85.19 91 ILE A CA 1
ATOM 714 C C . ILE A 1 91 ? -7.036 -13.947 7.959 1.00 85.19 91 ILE A C 1
ATOM 716 O O . ILE A 1 91 ? -8.213 -14.096 7.642 1.00 85.19 91 ILE A O 1
ATOM 720 N N . ASP A 1 92 ? -6.194 -14.975 8.064 1.00 60.97 92 ASP A N 1
ATOM 721 C CA . ASP A 1 92 ? -6.543 -16.380 7.805 1.00 60.97 92 ASP A CA 1
ATOM 722 C C . ASP A 1 92 ? -6.371 -17.272 9.051 1.00 60.97 92 ASP A C 1
ATOM 724 O O . ASP A 1 92 ? -6.142 -18.474 8.931 1.00 60.97 92 ASP A O 1
ATOM 728 N N . ARG A 1 93 ? -6.429 -16.674 10.248 1.00 52.06 93 ARG A N 1
ATOM 729 C CA . ARG A 1 93 ? -6.552 -17.418 11.509 1.00 52.06 93 ARG A CA 1
ATOM 730 C C . ARG A 1 93 ? -8.010 -17.580 11.902 1.00 52.06 93 ARG A C 1
ATOM 732 O O . ARG A 1 93 ? -8.786 -16.637 11.631 1.00 52.06 93 ARG A O 1
#

Organism: NCBI:txid1499973

Radius of gyration: 12.85 Å; Cα contacts (8 Å, |Δi|>4): 126; chains: 1; bounding box: 31×28×32 Å